Protein AF-A0A7W0S223-F1 (afdb_monomer)

Solvent-accessible surface area (backbone atoms only — not comparable to full-atom values): 7065 Å² total; per-residue (Å²): 109,50,72,62,38,42,76,70,71,39,54,68,69,60,28,48,54,54,46,54,52,34,39,73,73,62,78,44,53,66,58,63,47,39,33,52,51,42,52,49,38,39,73,76,69,60,40,22,65,59,45,45,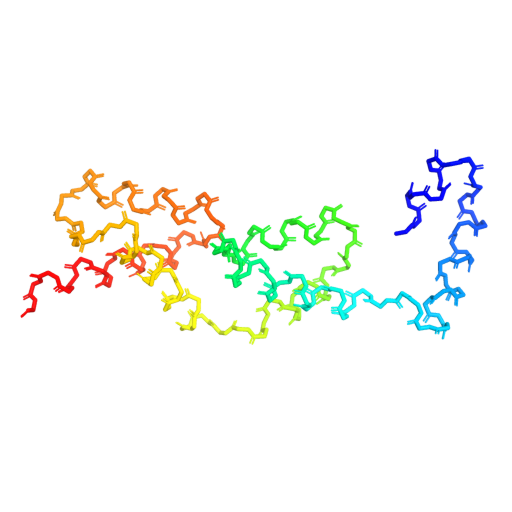47,54,52,41,48,73,73,64,48,55,67,69,45,44,52,56,33,54,62,77,54,52,71,70,57,53,34,51,50,48,34,52,51,44,48,76,76,37,81,64,55,47,86,46,73,70,45,42,52,52,54,35,55,50,34,47,75,31,15,30,55,70,68,55,25,51,50,22,49,52,56,44,33,5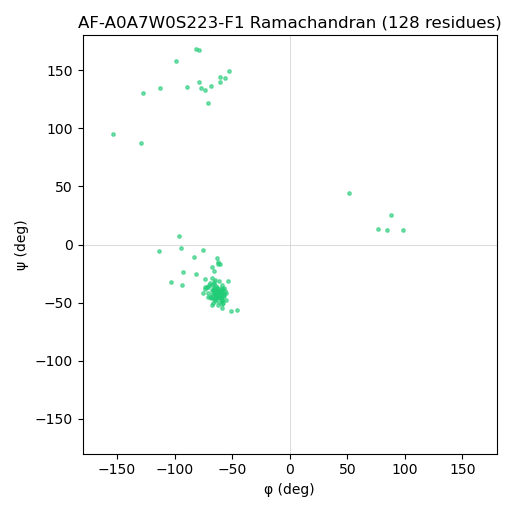0,68,68,78,109

Structure (mmCIF, N/CA/C/O backbone):
data_AF-A0A7W0S223-F1
#
_entry.id   AF-A0A7W0S223-F1
#
loop_
_atom_site.group_PDB
_atom_site.id
_atom_site.type_symbol
_atom_site.label_atom_id
_atom_site.label_alt_id
_atom_site.label_comp_id
_atom_site.label_asym_id
_atom_site.label_entity_id
_atom_site.label_seq_id
_atom_site.pdbx_PDB_ins_code
_atom_site.Cartn_x
_atom_site.Cartn_y
_atom_site.Cartn_z
_atom_site.occupancy
_atom_site.B_iso_or_equiv
_atom_site.auth_seq_id
_atom_site.auth_comp_id
_atom_site.auth_asym_id
_atom_site.auth_atom_id
_atom_site.pdbx_PDB_model_num
ATOM 1 N N . MET A 1 1 ? -11.291 4.687 15.399 1.00 88.38 1 MET A N 1
ATOM 2 C CA . MET A 1 1 ? -12.469 5.301 16.056 1.00 88.38 1 MET A CA 1
ATOM 3 C C . MET A 1 1 ? -12.119 6.000 17.374 1.00 88.38 1 MET A C 1
ATOM 5 O O . MET A 1 1 ? -12.437 7.170 17.514 1.00 88.38 1 MET A O 1
ATOM 9 N N . ARG A 1 2 ? -11.393 5.357 18.298 1.00 88.50 2 ARG A N 1
ATOM 10 C CA . ARG A 1 2 ? -11.015 5.919 19.615 1.00 88.50 2 ARG A CA 1
ATOM 11 C C . ARG A 1 2 ? -10.487 7.366 19.593 1.00 88.50 2 ARG A C 1
ATOM 13 O O . ARG A 1 2 ? -11.119 8.250 20.157 1.00 88.50 2 ARG A O 1
ATOM 20 N N . ARG A 1 3 ? -9.431 7.638 18.809 1.00 87.06 3 ARG A N 1
ATOM 21 C CA . ARG A 1 3 ? -8.872 9.000 18.624 1.00 87.06 3 ARG A CA 1
ATOM 22 C C . ARG A 1 3 ? -9.909 10.042 18.182 1.00 87.06 3 ARG A C 1
ATOM 24 O O . ARG A 1 3 ? -9.778 11.217 18.495 1.00 87.06 3 ARG A O 1
ATOM 31 N N . HIS A 1 4 ? -10.921 9.628 17.418 1.00 89.88 4 HIS A N 1
ATOM 32 C CA . HIS A 1 4 ? -11.983 10.519 16.954 1.00 89.88 4 HIS A CA 1
ATOM 33 C C . HIS A 1 4 ? -12.951 10.900 18.083 1.00 89.88 4 HIS A C 1
ATOM 35 O O . HIS A 1 4 ? -13.414 12.037 18.113 1.00 89.88 4 HIS A O 1
ATOM 41 N N . LEU A 1 5 ? -13.246 9.973 19.000 1.00 91.44 5 LEU A N 1
ATOM 42 C CA . LEU A 1 5 ? -14.083 10.223 20.177 1.00 91.44 5 LEU A CA 1
ATOM 43 C C . LEU A 1 5 ? -13.348 11.110 21.191 1.00 91.44 5 LEU A C 1
ATOM 45 O O . LEU A 1 5 ? -13.896 12.111 21.644 1.00 91.44 5 LEU A O 1
ATOM 49 N N . GLU A 1 6 ? -12.076 10.815 21.460 1.00 91.25 6 GLU A N 1
ATOM 50 C CA . GLU A 1 6 ? -11.229 11.617 22.356 1.00 91.25 6 GLU A CA 1
ATOM 51 C C . GLU A 1 6 ? -11.069 13.060 21.856 1.00 91.25 6 GLU A C 1
ATOM 53 O O . GLU A 1 6 ? -11.220 14.010 22.621 1.00 91.25 6 GLU A O 1
ATOM 58 N N . ALA A 1 7 ? -10.866 13.256 20.546 1.00 92.06 7 ALA A N 1
ATOM 59 C CA . ALA A 1 7 ? -10.804 14.589 19.939 1.00 92.06 7 ALA A CA 1
ATOM 60 C C . ALA A 1 7 ? -12.116 15.389 20.070 1.00 92.06 7 ALA A C 1
ATOM 62 O O . ALA A 1 7 ? -12.118 16.606 19.889 1.00 92.06 7 ALA A O 1
ATOM 63 N N . ARG A 1 8 ? -13.233 14.721 20.380 1.00 94.50 8 ARG A N 1
ATOM 64 C CA . ARG A 1 8 ? -14.539 15.333 20.664 1.00 94.50 8 ARG A CA 1
ATOM 65 C C . ARG A 1 8 ? -14.798 15.516 22.164 1.00 94.50 8 ARG A C 1
ATOM 67 O O . ARG A 1 8 ? -15.901 15.903 22.533 1.00 94.50 8 ARG A O 1
ATOM 74 N N . GLY A 1 9 ? -13.801 15.262 23.012 1.00 93.81 9 GLY A N 1
ATOM 75 C CA . GLY A 1 9 ? -13.888 15.425 24.462 1.00 93.81 9 GLY A CA 1
ATOM 76 C C . GLY A 1 9 ? -14.481 14.226 25.202 1.00 93.81 9 GLY A C 1
ATOM 77 O O . GLY A 1 9 ? -14.815 14.359 26.376 1.00 93.81 9 GLY A O 1
ATOM 78 N N . VAL A 1 10 ? -14.625 13.068 24.547 1.00 95.00 10 VAL A N 1
ATOM 79 C CA . VAL A 1 10 ? -15.020 11.827 25.228 1.00 95.00 10 VAL A CA 1
ATOM 80 C C . VAL A 1 10 ? -13.837 11.315 26.049 1.00 95.00 10 VAL A C 1
ATOM 82 O O . VAL A 1 10 ? -12.711 11.263 25.556 1.00 95.00 10 VAL A O 1
ATOM 85 N N . GLU A 1 11 ? -14.090 10.940 27.302 1.00 96.38 11 GLU A N 1
ATOM 86 C CA . GLU A 1 11 ? -13.073 10.364 28.181 1.00 96.38 11 GLU A CA 1
ATOM 87 C C . GLU A 1 11 ? -12.517 9.051 27.601 1.00 96.38 11 GLU A C 1
ATOM 89 O O . GLU A 1 11 ? -13.258 8.271 27.003 1.00 96.38 11 GLU A O 1
ATOM 94 N N . ALA A 1 12 ? -11.223 8.782 27.790 1.00 92.75 12 ALA A N 1
ATOM 95 C CA . ALA A 1 12 ? -10.547 7.639 27.174 1.00 92.75 12 ALA A CA 1
ATOM 96 C C . ALA A 1 12 ? -11.178 6.284 27.547 1.00 92.75 12 ALA A C 1
ATOM 98 O O . ALA A 1 12 ? -11.313 5.423 26.678 1.00 92.75 12 ALA A O 1
ATOM 99 N N . ALA A 1 13 ? -11.605 6.103 28.804 1.00 94.25 13 ALA A N 1
ATOM 100 C CA . ALA A 1 13 ? -12.267 4.873 29.241 1.00 94.25 13 ALA A CA 1
ATOM 101 C C . ALA A 1 13 ? -13.615 4.670 28.528 1.00 94.25 13 ALA A C 1
ATOM 103 O O . ALA A 1 13 ? -13.864 3.607 27.966 1.00 94.25 13 ALA A O 1
ATOM 104 N N . VAL A 1 14 ? -14.435 5.723 28.455 1.00 95.00 14 VAL A N 1
ATOM 105 C CA . VAL A 1 14 ? -15.733 5.703 27.758 1.00 95.00 14 VAL A CA 1
ATOM 106 C C . VAL A 1 14 ? -15.552 5.491 26.251 1.00 95.00 14 VAL A C 1
ATOM 108 O O . VAL A 1 14 ? -16.314 4.765 25.617 1.00 95.00 14 VAL A O 1
ATOM 111 N N . ALA A 1 15 ? -14.524 6.098 25.655 1.00 94.19 15 ALA A N 1
ATOM 112 C CA . ALA A 1 15 ? -14.199 5.903 24.248 1.00 94.19 15 ALA A CA 1
ATOM 113 C C . ALA A 1 15 ? -13.741 4.468 23.947 1.00 94.19 15 ALA A C 1
ATOM 115 O O . ALA A 1 15 ? -14.002 3.979 22.849 1.00 94.19 15 ALA A O 1
ATOM 116 N N . ALA A 1 16 ? -13.048 3.808 24.880 1.00 92.44 16 ALA A N 1
ATOM 117 C CA . ALA A 1 16 ? -12.678 2.403 24.751 1.00 92.44 16 ALA A CA 1
ATOM 118 C C . ALA A 1 16 ? -13.917 1.501 24.807 1.00 92.44 16 ALA A C 1
ATOM 120 O O . ALA A 1 16 ? -14.148 0.765 23.856 1.00 92.44 16 ALA A O 1
ATOM 121 N N . GLU A 1 17 ? -14.763 1.657 25.827 1.00 95.19 17 GLU A N 1
ATOM 122 C CA . GLU A 1 17 ? -16.000 0.877 25.981 1.00 95.19 17 GLU A CA 1
ATOM 123 C C . GLU A 1 17 ? -16.931 1.016 24.766 1.00 95.19 17 GLU A C 1
ATOM 125 O O . GLU A 1 17 ? -17.430 0.028 24.233 1.00 95.19 17 GLU A O 1
ATOM 130 N N . ALA A 1 18 ? -17.107 2.239 24.254 1.00 94.69 18 ALA A N 1
ATOM 131 C CA . ALA A 1 18 ? -17.919 2.471 23.063 1.00 94.69 18 ALA A CA 1
ATOM 132 C C . ALA A 1 18 ? -17.341 1.798 21.807 1.00 94.69 18 ALA A C 1
ATOM 134 O O . ALA A 1 18 ? -18.096 1.362 20.942 1.00 94.69 18 ALA A O 1
ATOM 135 N N . VAL A 1 19 ? -16.013 1.741 21.668 1.00 93.12 19 VAL A N 1
ATOM 136 C CA . VAL A 1 19 ? -15.372 1.043 20.545 1.00 93.12 19 VAL A CA 1
ATOM 137 C C . VAL A 1 19 ? -15.576 -0.461 20.666 1.00 93.12 19 VAL A C 1
ATOM 139 O O . VAL A 1 19 ? -15.979 -1.068 19.678 1.00 93.12 19 VAL A O 1
ATOM 142 N N . ASP A 1 20 ? -15.380 -1.025 21.856 1.00 93.56 20 ASP A N 1
ATOM 143 C CA . ASP A 1 20 ? -15.557 -2.456 22.109 1.00 93.56 20 ASP A CA 1
ATOM 144 C C . ASP A 1 20 ? -17.006 -2.890 21.817 1.00 93.56 20 ASP A C 1
ATOM 146 O O . ASP A 1 20 ? -17.237 -3.901 21.157 1.00 93.56 20 ASP A O 1
ATOM 150 N N . GLU A 1 21 ? -17.995 -2.082 22.212 1.00 94.88 21 GLU A N 1
ATOM 151 C CA . GLU A 1 21 ? -19.408 -2.333 21.904 1.00 94.88 21 GLU A CA 1
ATOM 152 C C . GLU A 1 21 ? -19.694 -2.269 20.392 1.00 94.88 21 GLU A C 1
ATOM 154 O O . GLU A 1 21 ? -20.417 -3.102 19.842 1.00 94.88 21 GLU A O 1
ATOM 159 N N . LEU A 1 22 ? -19.107 -1.301 19.679 1.00 93.94 22 LEU A N 1
ATOM 160 C CA . LEU A 1 22 ? -19.259 -1.193 18.225 1.00 93.94 22 LEU A CA 1
ATOM 161 C C . LEU A 1 22 ? -18.586 -2.354 17.477 1.00 93.94 22 LEU A C 1
ATOM 163 O O . LEU A 1 22 ? -19.093 -2.775 16.435 1.00 93.94 22 LEU A O 1
ATOM 167 N N . GLU A 1 23 ? -17.461 -2.862 17.978 1.00 93.75 23 GLU A N 1
ATOM 168 C CA . GLU A 1 23 ? -16.809 -4.071 17.465 1.00 93.75 23 GLU A CA 1
ATOM 169 C C . GLU A 1 23 ? -17.666 -5.310 17.738 1.00 93.75 23 GLU A C 1
ATOM 171 O O . GLU A 1 23 ? -17.919 -6.095 16.822 1.00 93.75 23 GLU A O 1
ATOM 176 N N . PHE A 1 24 ? -18.202 -5.444 18.954 1.00 93.81 24 PHE A N 1
ATOM 177 C CA . PHE A 1 24 ? -19.091 -6.542 19.335 1.00 93.81 24 PHE A CA 1
ATOM 178 C C . PHE A 1 24 ? -20.358 -6.593 18.469 1.00 93.81 24 PHE A C 1
ATOM 180 O O . PHE A 1 24 ? -20.753 -7.659 17.994 1.00 93.81 24 PHE A O 1
ATOM 187 N N . GLN A 1 25 ? -20.963 -5.436 18.190 1.00 94.88 25 GLN A N 1
ATOM 188 C CA . GLN A 1 25 ? -22.115 -5.320 17.291 1.00 94.88 25 GLN A CA 1
ATOM 189 C C . GLN A 1 25 ? -21.744 -5.446 15.797 1.00 94.88 25 GLN A C 1
ATOM 191 O O . GLN A 1 25 ? -22.628 -5.454 14.938 1.00 94.88 25 GLN A O 1
ATOM 196 N N . GLY A 1 26 ? -20.455 -5.550 15.457 1.00 91.19 26 GLY A N 1
ATOM 197 C CA . GLY A 1 26 ? -19.967 -5.726 14.087 1.00 91.19 26 GLY A CA 1
ATOM 198 C C . GLY A 1 26 ? -19.985 -4.461 13.223 1.00 91.19 26 GLY A C 1
ATOM 199 O O . GLY A 1 26 ? -19.823 -4.555 12.000 1.00 91.19 26 GLY A O 1
ATOM 200 N N . TYR A 1 27 ? -20.170 -3.283 13.828 1.00 92.38 27 TYR A N 1
ATOM 201 C CA . TYR A 1 27 ? -20.048 -1.991 13.145 1.00 92.38 27 TYR A CA 1
ATOM 202 C C . TYR A 1 27 ? -18.590 -1.624 12.859 1.00 92.38 27 TYR A C 1
ATOM 204 O O . TYR A 1 27 ? -18.316 -0.935 11.873 1.00 92.38 27 TYR A O 1
ATOM 212 N N . LEU A 1 28 ? -17.663 -2.083 13.702 1.00 93.56 28 LEU A N 1
ATOM 213 C CA . LEU A 1 28 ? -16.223 -1.957 13.503 1.00 93.56 28 LEU A CA 1
ATOM 214 C C . LEU A 1 28 ?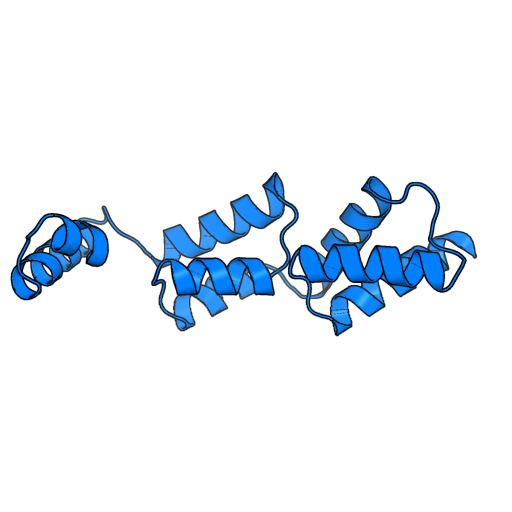 -15.605 -3.338 13.269 1.00 93.56 28 LEU A C 1
ATOM 216 O O . LEU A 1 28 ? -15.932 -4.305 13.947 1.00 93.56 28 LEU A O 1
ATOM 220 N N . ASP A 1 29 ? -14.736 -3.422 12.264 1.00 95.62 29 ASP A N 1
ATOM 221 C CA . ASP A 1 29 ? -13.985 -4.628 11.915 1.00 95.62 29 ASP A CA 1
ATOM 222 C C . ASP A 1 29 ? -12.692 -4.193 11.216 1.00 95.62 29 ASP A C 1
ATOM 224 O O . ASP A 1 29 ? -12.668 -3.917 10.008 1.00 95.62 29 ASP A O 1
ATOM 228 N N . ASP A 1 30 ? -11.619 -4.092 11.997 1.00 95.44 30 ASP A N 1
ATOM 229 C CA . ASP A 1 30 ? -10.318 -3.630 11.518 1.00 95.44 30 ASP A CA 1
ATOM 230 C C . ASP A 1 30 ? -9.704 -4.591 10.492 1.00 95.44 30 ASP A C 1
ATOM 232 O O . ASP A 1 30 ? -9.030 -4.146 9.562 1.00 95.44 30 ASP A O 1
ATOM 236 N N . ALA A 1 31 ? -9.984 -5.895 10.586 1.00 95.69 31 ALA A N 1
ATOM 237 C CA . ALA A 1 31 ? -9.488 -6.886 9.633 1.00 95.69 31 ALA A CA 1
ATOM 238 C C . ALA A 1 31 ? -10.135 -6.689 8.255 1.00 95.69 31 ALA A C 1
ATOM 240 O O . ALA A 1 31 ? -9.456 -6.647 7.221 1.00 95.69 31 ALA A O 1
ATOM 241 N N . ARG A 1 32 ? -11.460 -6.510 8.234 1.00 95.94 32 ARG A N 1
ATOM 242 C CA . ARG A 1 32 ? -12.229 -6.217 7.021 1.00 95.94 32 ARG A CA 1
ATOM 243 C C . ARG A 1 32 ? -11.852 -4.865 6.436 1.00 95.94 32 ARG A C 1
ATOM 245 O O . ARG A 1 32 ? -11.702 -4.756 5.217 1.00 95.94 32 ARG A O 1
ATOM 252 N N . PHE A 1 33 ? -11.675 -3.855 7.287 1.00 96.81 33 PHE A N 1
ATOM 253 C CA . PHE A 1 33 ? -11.191 -2.545 6.872 1.00 96.81 33 PHE A CA 1
ATOM 254 C C . PHE A 1 33 ? -9.813 -2.651 6.212 1.00 96.81 33 PHE A C 1
ATOM 256 O O . PHE A 1 33 ? -9.648 -2.178 5.089 1.00 96.81 33 PHE A O 1
ATOM 263 N N . ALA A 1 34 ? -8.851 -3.318 6.855 1.00 97.94 34 ALA A N 1
ATOM 264 C CA . ALA A 1 34 ? -7.487 -3.454 6.356 1.00 97.94 34 ALA A CA 1
ATOM 265 C C . ALA A 1 34 ? -7.438 -4.130 4.985 1.00 97.94 34 ALA A C 1
ATOM 267 O O . ALA A 1 34 ? -6.803 -3.616 4.060 1.00 97.94 34 ALA A O 1
ATOM 268 N N . LYS A 1 35 ? -8.159 -5.248 4.836 1.00 97.69 35 LYS A N 1
ATOM 269 C CA . LYS A 1 35 ? -8.249 -5.986 3.574 1.00 97.69 35 LYS A CA 1
ATOM 270 C C . LYS A 1 35 ? -8.798 -5.109 2.452 1.00 97.69 35 LYS A C 1
ATOM 272 O O . LYS A 1 35 ? -8.147 -4.952 1.420 1.00 97.69 35 LYS A O 1
ATOM 277 N N . ARG A 1 36 ? -9.968 -4.502 2.665 1.00 97.06 36 ARG A N 1
ATOM 278 C CA . ARG A 1 36 ? -10.632 -3.705 1.629 1.00 97.06 36 ARG A CA 1
ATOM 279 C C . ARG A 1 36 ? -9.841 -2.451 1.281 1.00 97.06 36 ARG A C 1
ATOM 281 O O . ARG A 1 36 ? -9.706 -2.111 0.114 1.00 97.06 36 ARG A O 1
ATOM 288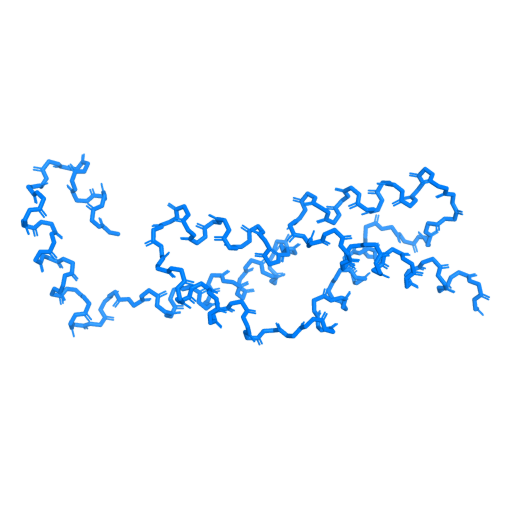 N N . TYR A 1 37 ? -9.254 -1.803 2.282 1.00 98.00 37 TYR A N 1
ATOM 289 C CA . TYR A 1 37 ? -8.376 -0.664 2.063 1.00 98.00 37 TYR A CA 1
ATOM 290 C C . TYR A 1 37 ? -7.170 -1.046 1.196 1.00 98.00 37 TYR A C 1
ATOM 292 O O . TYR A 1 37 ? -6.847 -0.327 0.255 1.00 98.00 37 TYR A O 1
ATOM 300 N N . ALA A 1 38 ? -6.514 -2.178 1.471 1.00 97.94 38 ALA A N 1
ATOM 301 C CA . ALA A 1 38 ? -5.392 -2.644 0.662 1.00 97.94 38 ALA A CA 1
ATOM 302 C C . ALA A 1 38 ? -5.810 -2.938 -0.790 1.00 97.94 38 ALA A C 1
ATOM 304 O O . ALA A 1 38 ? -5.128 -2.510 -1.722 1.00 97.94 38 ALA A O 1
ATOM 305 N N . GLU A 1 39 ? -6.938 -3.622 -0.989 1.00 96.94 39 GLU A N 1
ATOM 306 C CA . GLU A 1 39 ? -7.512 -3.898 -2.313 1.00 96.94 39 GLU A CA 1
ATOM 307 C C . GLU A 1 39 ? -7.824 -2.602 -3.080 1.00 96.94 39 GLU A C 1
ATOM 309 O O . GLU A 1 39 ? -7.364 -2.432 -4.212 1.00 96.94 39 GLU A O 1
ATOM 314 N N . ASP A 1 40 ? -8.506 -1.64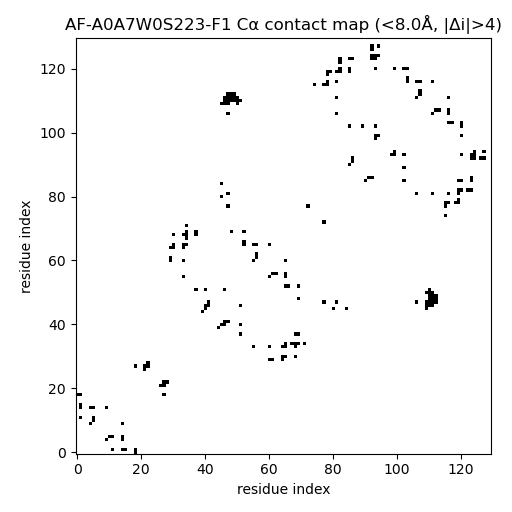8 -2.441 1.00 97.56 40 ASP A N 1
ATOM 315 C CA . ASP A 1 40 ? -8.859 -0.360 -3.041 1.00 97.56 40 ASP A CA 1
ATOM 316 C C . ASP A 1 40 ? -7.604 0.439 -3.431 1.00 97.56 40 ASP A C 1
ATOM 318 O O . ASP A 1 40 ? -7.527 0.976 -4.536 1.00 97.56 40 ASP A O 1
ATOM 322 N N . ARG A 1 41 ? -6.577 0.496 -2.570 1.00 97.69 41 ARG A N 1
ATOM 323 C CA . ARG A 1 41 ? -5.330 1.229 -2.869 1.00 97.69 41 ARG A CA 1
ATOM 324 C C . ARG A 1 41 ? -4.500 0.585 -3.970 1.00 97.69 41 ARG A C 1
ATOM 326 O O . ARG A 1 41 ? -3.871 1.307 -4.748 1.00 97.69 41 ARG A O 1
ATOM 333 N N . ARG A 1 42 ? -4.520 -0.743 -4.079 1.00 96.31 42 ARG A N 1
ATOM 334 C CA . ARG A 1 42 ? -3.914 -1.454 -5.212 1.00 96.31 42 ARG A CA 1
ATOM 335 C C . ARG A 1 42 ? -4.646 -1.120 -6.512 1.00 96.31 42 ARG A C 1
ATOM 337 O O . ARG A 1 42 ? -3.996 -0.777 -7.495 1.00 96.31 42 ARG A O 1
ATOM 344 N N . ALA A 1 43 ? -5.976 -1.195 -6.507 1.00 95.06 43 ALA A N 1
ATOM 345 C CA . ALA A 1 43 ? -6.793 -1.061 -7.711 1.00 95.06 43 ALA A CA 1
ATOM 346 C C . ALA A 1 43 ? -6.920 0.386 -8.215 1.00 95.06 43 ALA A C 1
ATOM 348 O O . ALA A 1 43 ? -6.872 0.624 -9.421 1.00 95.06 43 ALA A O 1
ATOM 349 N N . LEU A 1 44 ? -7.097 1.348 -7.309 1.00 96.31 44 LEU A N 1
ATOM 350 C CA . LEU A 1 44 ? -7.425 2.732 -7.663 1.00 96.31 44 LEU A CA 1
ATOM 351 C C . LEU A 1 44 ? -6.189 3.627 -7.774 1.00 96.31 44 LEU A C 1
ATOM 353 O O . LEU A 1 44 ? -6.154 4.522 -8.617 1.00 96.31 44 LEU A O 1
ATOM 357 N N . ASP A 1 45 ? -5.176 3.398 -6.936 1.00 96.56 45 ASP A N 1
ATOM 358 C CA . ASP A 1 45 ? -4.031 4.306 -6.816 1.00 96.56 45 ASP A CA 1
ATOM 359 C C . ASP A 1 45 ? -2.693 3.706 -7.296 1.00 96.56 45 ASP A C 1
ATOM 361 O O . ASP A 1 45 ? -1.672 4.411 -7.342 1.00 96.56 45 ASP A O 1
ATOM 365 N N . ASP A 1 46 ? -2.678 2.416 -7.649 1.00 96.62 46 ASP A N 1
ATOM 366 C CA . ASP A 1 46 ? -1.474 1.622 -7.920 1.00 96.62 46 ASP A CA 1
ATOM 367 C C . ASP A 1 46 ? -0.439 1.721 -6.789 1.00 96.62 46 ASP A C 1
ATOM 369 O O . ASP A 1 46 ? 0.748 1.980 -7.031 1.00 96.62 46 ASP A O 1
ATOM 373 N N . TRP A 1 47 ? -0.887 1.634 -5.536 1.00 98.00 47 TRP A N 1
ATOM 374 C CA . TRP A 1 47 ? 0.039 1.620 -4.408 1.00 98.00 47 TRP A CA 1
ATOM 375 C C . TRP A 1 47 ? 0.659 0.241 -4.235 1.00 98.00 47 TRP A C 1
ATOM 377 O O . TRP A 1 47 ? -0.022 -0.777 -4.340 1.00 98.00 47 TRP A O 1
ATOM 387 N N . GLY A 1 48 ? 1.953 0.245 -3.932 1.00 97.38 48 GLY A N 1
ATOM 388 C CA . GLY A 1 48 ? 2.664 -0.935 -3.478 1.00 97.38 48 GLY A CA 1
ATOM 389 C C . GLY A 1 48 ? 2.456 -1.190 -1.979 1.00 97.38 48 GLY A C 1
ATOM 390 O O . GLY A 1 48 ? 1.940 -0.323 -1.253 1.00 97.38 48 GLY A O 1
ATOM 391 N N . PRO A 1 49 ? 2.869 -2.377 -1.510 1.00 97.00 49 PRO A N 1
ATOM 392 C CA . PRO A 1 49 ? 2.570 -2.876 -0.172 1.00 97.00 49 PRO A CA 1
ATOM 393 C C . PRO A 1 49 ? 3.096 -1.982 0.956 1.00 97.00 49 PRO A C 1
ATOM 395 O O . PRO A 1 49 ? 2.343 -1.714 1.887 1.00 97.00 49 PRO A O 1
ATOM 398 N N . GLU A 1 50 ? 4.308 -1.425 0.862 1.00 97.44 50 GLU A N 1
ATOM 399 C CA . GLU A 1 50 ? 4.892 -0.608 1.944 1.00 97.44 50 GLU A CA 1
ATOM 400 C C . GLU A 1 50 ? 4.082 0.664 2.217 1.00 97.44 50 GLU A C 1
ATOM 402 O O . GLU A 1 50 ? 3.914 1.125 3.350 1.00 97.44 50 GLU A O 1
ATOM 407 N N . ARG A 1 51 ? 3.559 1.281 1.152 1.00 98.12 51 ARG A N 1
ATOM 408 C CA . ARG A 1 51 ? 2.757 2.497 1.294 1.00 98.12 51 ARG A CA 1
ATOM 409 C C . ARG A 1 51 ? 1.394 2.180 1.895 1.00 98.12 51 ARG A C 1
ATOM 411 O O . ARG A 1 51 ? 0.887 2.997 2.662 1.00 98.12 51 ARG A O 1
ATOM 418 N N . ILE A 1 52 ? 0.813 1.035 1.547 1.00 98.19 52 ILE A N 1
ATOM 419 C CA . ILE A 1 52 ? -0.441 0.556 2.133 1.00 98.19 52 ILE A CA 1
ATOM 420 C C . ILE A 1 52 ? -0.228 0.233 3.614 1.00 98.19 52 ILE A C 1
ATOM 422 O O . ILE A 1 52 ? -0.991 0.723 4.443 1.00 98.19 52 ILE A O 1
ATOM 426 N N . GLU A 1 53 ? 0.843 -0.493 3.942 1.00 98.12 53 GLU A N 1
ATOM 427 C CA . GLU A 1 53 ? 1.247 -0.818 5.311 1.00 98.12 53 GLU A CA 1
ATOM 428 C C . GLU A 1 53 ? 1.308 0.438 6.176 1.00 98.12 53 GLU A C 1
ATOM 430 O O . GLU A 1 53 ? 0.587 0.559 7.168 1.00 98.12 53 GLU A O 1
ATOM 435 N N . ARG A 1 54 ? 2.112 1.422 5.753 1.00 97.88 54 ARG A N 1
ATOM 436 C CA . ARG A 1 54 ? 2.289 2.672 6.493 1.00 97.88 54 ARG A CA 1
ATOM 437 C C . ARG A 1 54 ? 0.957 3.367 6.753 1.00 97.88 54 ARG A C 1
ATOM 439 O O . ARG A 1 54 ? 0.736 3.870 7.848 1.00 97.88 54 ARG A O 1
ATOM 446 N N . ARG A 1 55 ? 0.055 3.391 5.768 1.00 97.88 55 ARG A N 1
ATOM 447 C CA . ARG A 1 55 ? -1.249 4.051 5.908 1.00 97.88 55 ARG A CA 1
ATOM 448 C C . ARG A 1 55 ? -2.198 3.314 6.843 1.00 97.88 55 ARG A C 1
ATOM 450 O O . ARG A 1 55 ? -2.925 3.975 7.580 1.00 97.88 55 ARG A O 1
ATOM 457 N N . LEU A 1 56 ? -2.179 1.985 6.844 1.00 97.69 56 LEU A N 1
ATOM 458 C CA . LEU A 1 56 ? -2.960 1.195 7.793 1.00 97.69 56 LEU A CA 1
ATOM 459 C C . LEU A 1 56 ? -2.437 1.370 9.226 1.00 97.69 56 LEU A C 1
ATOM 461 O O . LEU A 1 56 ? -3.228 1.605 10.139 1.00 97.69 56 LEU A O 1
ATOM 465 N N . LEU A 1 57 ? -1.115 1.371 9.413 1.00 97.06 57 LEU A N 1
ATOM 466 C CA . LEU A 1 57 ? -0.496 1.638 10.714 1.00 97.06 57 LEU A CA 1
ATOM 467 C C . LEU A 1 57 ? -0.786 3.067 11.207 1.00 97.06 57 LEU A C 1
ATOM 469 O O . LEU A 1 57 ? -1.152 3.258 12.363 1.00 97.06 57 LEU A O 1
ATOM 473 N N . GLU A 1 58 ? -0.700 4.078 10.335 1.00 95.19 58 GLU A N 1
ATOM 474 C CA . GLU A 1 58 ? -1.091 5.462 10.654 1.00 95.19 58 GLU A CA 1
ATOM 475 C C . GLU A 1 58 ? -2.574 5.559 11.052 1.00 95.19 58 GLU A C 1
ATOM 477 O O . GLU A 1 58 ? -2.928 6.308 11.971 1.00 95.19 58 GLU A O 1
ATOM 482 N N . ALA A 1 59 ? -3.446 4.781 10.401 1.00 92.25 59 ALA A N 1
ATOM 483 C CA . ALA A 1 59 ? -4.865 4.693 10.737 1.00 92.25 59 ALA A CA 1
ATOM 484 C C . ALA A 1 59 ? -5.117 4.033 12.107 1.00 92.25 59 ALA A C 1
ATOM 486 O O . ALA A 1 59 ? -6.153 4.305 12.719 1.00 92.25 59 ALA A O 1
ATOM 487 N N . GLY A 1 60 ? -4.137 3.292 12.631 1.00 92.62 60 GLY A N 1
ATOM 488 C CA . GLY A 1 60 ? -4.183 2.621 13.929 1.00 92.62 60 GLY A CA 1
ATOM 489 C C . GLY A 1 60 ? -4.535 1.138 13.851 1.00 92.62 60 GLY A C 1
ATOM 490 O O . GLY A 1 60 ? -4.821 0.556 14.889 1.00 92.62 60 GLY A O 1
ATOM 491 N N . VAL A 1 61 ? -4.517 0.542 12.654 1.00 95.88 61 VAL A N 1
ATOM 492 C CA . VAL A 1 61 ? -4.766 -0.893 12.471 1.00 95.88 61 VAL A CA 1
ATOM 493 C C . VAL A 1 61 ? -3.612 -1.691 13.069 1.00 95.88 61 VAL A C 1
ATOM 495 O O . VAL A 1 61 ? -2.440 -1.359 12.867 1.00 95.88 61 VAL A O 1
ATOM 498 N N . GLU A 1 62 ? -3.944 -2.761 13.786 1.00 95.88 62 GLU A N 1
ATOM 499 C CA . GLU A 1 62 ? -2.956 -3.639 14.402 1.00 95.88 62 GLU A CA 1
ATOM 500 C C . GLU A 1 62 ? -2.026 -4.280 13.360 1.00 95.88 62 GLU A C 1
ATOM 502 O O . GLU A 1 62 ? -2.455 -4.718 12.290 1.00 95.88 62 GLU A O 1
ATOM 507 N N . ARG A 1 63 ? -0.731 -4.376 13.683 1.00 97.12 63 ARG A N 1
ATOM 508 C CA . ARG A 1 63 ? 0.297 -4.872 12.758 1.00 97.12 63 ARG A CA 1
ATOM 509 C C . ARG A 1 63 ? 0.010 -6.276 12.221 1.00 97.12 63 ARG A C 1
ATOM 511 O O . ARG A 1 63 ? 0.269 -6.516 11.047 1.00 97.12 63 ARG A O 1
ATOM 518 N N . ASP A 1 64 ? -0.534 -7.181 13.032 1.00 97.81 64 ASP A N 1
ATOM 519 C CA . ASP A 1 64 ? -0.883 -8.531 12.574 1.00 97.81 64 ASP A CA 1
ATOM 520 C C . ASP A 1 64 ? -1.968 -8.500 11.481 1.00 97.81 64 ASP A C 1
ATOM 522 O O . ASP A 1 64 ? -1.830 -9.141 10.437 1.00 97.81 64 ASP A O 1
ATOM 526 N N . LEU A 1 65 ? -2.998 -7.667 11.657 1.00 97.62 65 LEU A N 1
ATOM 527 C CA . LEU A 1 65 ? -4.051 -7.466 10.658 1.00 97.62 65 LEU A CA 1
ATOM 528 C C . LEU A 1 65 ? -3.505 -6.845 9.371 1.00 97.62 65 LEU A C 1
ATOM 530 O O . LEU A 1 65 ? -3.898 -7.256 8.277 1.00 97.62 65 LEU A O 1
ATOM 534 N N . VAL A 1 66 ? -2.568 -5.899 9.486 1.00 98.12 66 VAL A N 1
ATOM 535 C CA . VAL A 1 66 ? -1.879 -5.321 8.325 1.00 98.12 66 VAL A CA 1
ATOM 536 C C . VAL A 1 66 ? -1.103 -6.393 7.563 1.00 98.12 66 VAL A C 1
ATOM 538 O O . VAL A 1 66 ? -1.288 -6.525 6.353 1.00 98.12 66 VAL A O 1
ATOM 541 N N . THR A 1 67 ? -0.304 -7.207 8.256 1.00 97.12 67 THR A N 1
ATOM 542 C CA . THR A 1 67 ? 0.444 -8.317 7.646 1.00 97.12 67 THR A CA 1
ATOM 543 C C . THR A 1 67 ? -0.488 -9.268 6.898 1.00 97.12 67 THR A C 1
ATOM 545 O O . THR A 1 67 ? -0.245 -9.577 5.730 1.00 97.12 67 THR A O 1
ATOM 548 N N . ARG A 1 68 ? -1.601 -9.682 7.518 1.00 96.88 68 ARG A N 1
ATOM 549 C CA . ARG A 1 68 ? -2.598 -10.556 6.874 1.00 96.88 68 ARG A CA 1
ATOM 550 C C . ARG A 1 68 ? -3.243 -9.906 5.648 1.00 96.88 68 ARG A C 1
ATOM 552 O O . ARG A 1 68 ? -3.423 -10.573 4.632 1.00 96.88 68 ARG A O 1
ATOM 559 N N . ALA A 1 69 ? -3.579 -8.618 5.720 1.00 96.88 69 ALA A N 1
ATOM 560 C CA . ALA A 1 69 ? -4.188 -7.889 4.608 1.00 96.88 69 ALA A CA 1
ATOM 561 C C . ALA A 1 69 ? -3.239 -7.755 3.404 1.00 96.88 69 ALA A C 1
ATOM 563 O O . ALA A 1 69 ? -3.667 -7.858 2.250 1.00 96.88 69 ALA A O 1
ATOM 564 N N . LEU A 1 70 ? -1.944 -7.553 3.656 1.00 96.44 70 LEU A N 1
ATOM 565 C CA . LEU A 1 70 ? -0.938 -7.467 2.598 1.00 96.44 70 LEU A CA 1
ATOM 566 C C . LEU A 1 70 ? -0.640 -8.838 1.986 1.00 96.44 70 LEU A C 1
ATOM 568 O O . LEU A 1 70 ? -0.556 -8.922 0.760 1.00 96.44 70 LEU A O 1
ATOM 572 N N . ALA A 1 71 ? -0.601 -9.896 2.804 1.00 94.81 71 ALA A N 1
ATOM 573 C CA . ALA A 1 71 ? -0.362 -11.280 2.385 1.00 94.81 71 ALA A CA 1
ATOM 574 C C . ALA A 1 71 ? -1.441 -11.864 1.453 1.00 94.81 71 ALA A C 1
ATOM 576 O O . ALA A 1 71 ? -1.226 -12.912 0.850 1.00 94.81 71 ALA A O 1
ATOM 577 N N . ALA A 1 72 ? -2.584 -11.186 1.288 1.00 87.56 72 ALA A N 1
ATOM 578 C CA . ALA A 1 72 ? -3.614 -11.565 0.318 1.00 87.56 72 ALA A CA 1
ATOM 579 C C . ALA A 1 72 ? -3.118 -11.560 -1.142 1.00 87.56 72 ALA A C 1
ATOM 581 O O . ALA A 1 72 ? -3.781 -12.125 -2.010 1.00 87.56 72 ALA A O 1
ATOM 582 N N . ARG A 1 73 ? -1.980 -10.911 -1.419 1.00 89.44 73 ARG A N 1
ATOM 583 C CA . ARG A 1 73 ? -1.352 -10.850 -2.738 1.00 89.44 73 ARG A CA 1
ATOM 584 C C . ARG A 1 73 ? 0.112 -11.274 -2.634 1.00 89.44 73 ARG A C 1
ATOM 586 O O . ARG A 1 73 ? 0.836 -10.775 -1.775 1.00 89.44 73 ARG A O 1
ATOM 593 N N . GLY A 1 74 ? 0.533 -12.196 -3.498 1.00 91.94 74 GLY A N 1
ATOM 594 C CA . GLY A 1 74 ? 1.898 -12.720 -3.499 1.00 91.94 74 GLY A CA 1
ATOM 595 C C . GLY A 1 74 ? 2.904 -11.778 -4.165 1.00 91.94 74 GLY A C 1
ATOM 596 O O . GLY A 1 74 ? 2.534 -10.846 -4.880 1.00 91.94 74 GLY A O 1
ATOM 597 N N . ALA A 1 75 ? 4.195 -12.061 -3.977 1.00 91.81 75 ALA A N 1
ATOM 598 C CA . ALA A 1 75 ? 5.281 -11.285 -4.581 1.00 91.81 75 ALA A CA 1
ATOM 599 C C . ALA A 1 75 ? 5.206 -11.247 -6.120 1.00 91.81 75 ALA A C 1
ATOM 601 O O . ALA A 1 75 ? 5.436 -10.200 -6.722 1.00 91.81 75 ALA A O 1
ATOM 602 N N . GLU A 1 76 ? 4.827 -12.359 -6.758 1.00 94.62 76 GLU A N 1
ATOM 603 C CA . GLU A 1 76 ? 4.658 -12.441 -8.216 1.00 94.62 76 GLU A CA 1
ATOM 604 C C . GLU A 1 76 ? 3.554 -11.506 -8.722 1.00 94.62 76 GLU A C 1
ATOM 606 O O . GLU A 1 76 ? 3.738 -10.782 -9.703 1.00 94.62 76 GLU A O 1
ATOM 611 N N . ASP A 1 77 ? 2.424 -11.461 -8.018 1.00 95.81 77 ASP A N 1
ATOM 612 C CA . ASP A 1 77 ? 1.324 -10.582 -8.387 1.00 95.81 77 ASP A CA 1
ATOM 613 C C . ASP A 1 77 ? 1.706 -9.108 -8.195 1.00 95.81 77 ASP A C 1
ATOM 615 O O . ASP A 1 77 ? 1.323 -8.266 -9.011 1.00 95.81 77 ASP A O 1
ATOM 619 N N . GLU A 1 78 ? 2.437 -8.769 -7.126 1.00 96.38 78 GLU A N 1
ATOM 620 C CA . GLU A 1 78 ? 2.920 -7.401 -6.891 1.00 96.38 78 GLU A CA 1
ATOM 621 C C . GLU A 1 78 ? 3.946 -6.977 -7.955 1.00 96.38 78 GLU A C 1
ATOM 623 O O . GLU A 1 78 ? 3.873 -5.857 -8.471 1.00 96.38 78 GLU A O 1
ATOM 628 N N . LEU A 1 79 ? 4.834 -7.886 -8.372 1.00 97.25 79 LEU A N 1
ATOM 629 C CA . LEU A 1 79 ? 5.747 -7.671 -9.496 1.00 97.25 79 LEU A CA 1
ATOM 630 C C . LEU A 1 79 ? 4.969 -7.401 -10.792 1.00 97.25 79 LEU A C 1
ATOM 632 O O . LEU A 1 79 ? 5.262 -6.436 -11.504 1.00 97.25 79 LEU A O 1
ATOM 636 N N . ALA A 1 80 ? 3.937 -8.197 -11.079 1.00 96.75 80 ALA A N 1
ATOM 637 C CA . ALA A 1 80 ? 3.084 -7.997 -12.247 1.00 96.75 80 ALA A CA 1
ATOM 638 C C . ALA A 1 80 ? 2.371 -6.632 -12.215 1.00 96.75 80 ALA A C 1
ATOM 640 O O . ALA A 1 80 ? 2.312 -5.944 -13.239 1.00 96.75 80 ALA A O 1
ATOM 641 N N . ALA A 1 81 ? 1.888 -6.185 -11.048 1.00 97.19 81 ALA A N 1
ATOM 642 C CA . ALA A 1 81 ? 1.328 -4.839 -10.888 1.00 97.19 81 ALA A CA 1
ATOM 643 C C . ALA A 1 81 ? 2.360 -3.737 -11.144 1.00 97.19 81 ALA A C 1
ATOM 645 O O . ALA A 1 81 ? 2.060 -2.775 -11.856 1.00 97.19 81 ALA A O 1
ATOM 646 N N . ALA A 1 82 ? 3.570 -3.872 -10.599 1.00 98.00 82 ALA A N 1
ATOM 647 C CA . ALA A 1 82 ? 4.642 -2.909 -10.809 1.00 98.00 82 ALA A CA 1
ATOM 648 C C . ALA A 1 82 ? 5.004 -2.795 -12.301 1.00 98.00 82 ALA A C 1
ATOM 650 O O . ALA A 1 82 ? 5.077 -1.687 -12.840 1.00 98.00 82 ALA A O 1
ATOM 651 N N . VAL A 1 83 ? 5.143 -3.924 -13.004 1.00 97.56 83 VAL A N 1
ATOM 652 C CA . VAL A 1 83 ? 5.395 -3.955 -14.456 1.00 97.56 83 VAL A CA 1
ATOM 653 C C . VAL A 1 83 ? 4.234 -3.336 -15.238 1.00 97.56 83 VAL A C 1
ATOM 655 O O . VAL A 1 83 ? 4.467 -2.528 -16.140 1.00 97.56 83 VAL A O 1
ATOM 658 N N . ALA A 1 84 ? 2.984 -3.643 -14.886 1.00 96.81 84 ALA A N 1
ATOM 659 C CA . ALA A 1 84 ? 1.809 -3.058 -15.532 1.00 96.81 84 ALA A CA 1
ATOM 660 C C . ALA A 1 84 ? 1.751 -1.530 -15.354 1.00 96.81 84 ALA A C 1
ATOM 662 O O . ALA A 1 84 ? 1.487 -0.793 -16.312 1.00 96.81 84 ALA A O 1
ATOM 663 N N . LEU A 1 85 ? 2.067 -1.033 -14.155 1.00 97.62 85 LEU A N 1
ATOM 664 C CA . LEU A 1 85 ? 2.194 0.397 -13.885 1.00 97.62 85 LEU A CA 1
ATOM 665 C C . LEU A 1 85 ? 3.309 1.025 -14.735 1.0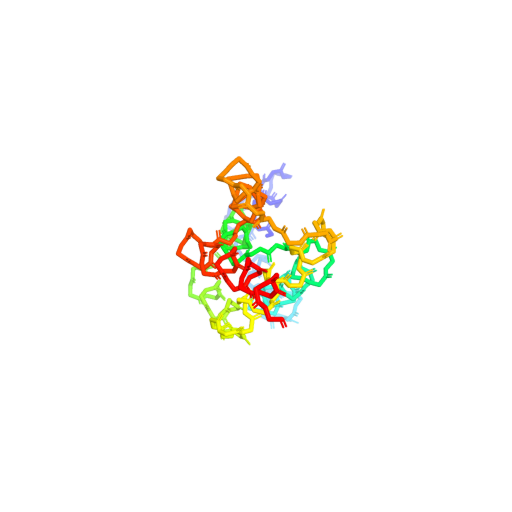0 97.62 85 LEU A C 1
ATOM 667 O O . LEU A 1 85 ? 3.100 2.090 -15.324 1.00 97.62 85 LEU A O 1
ATOM 671 N N . LEU A 1 86 ? 4.472 0.371 -14.839 1.00 97.25 86 LEU A N 1
ATOM 672 C CA . LEU A 1 86 ? 5.564 0.836 -15.694 1.00 97.25 86 LEU A CA 1
ATOM 673 C C . LEU A 1 86 ? 5.153 0.885 -17.165 1.00 97.25 86 LEU A C 1
ATOM 675 O O . LEU A 1 86 ? 5.404 1.898 -17.806 1.00 97.25 86 LEU A O 1
ATOM 679 N N . ARG A 1 87 ? 4.478 -0.140 -17.697 1.00 95.75 87 ARG A N 1
ATOM 680 C CA . ARG A 1 87 ? 3.965 -0.139 -19.080 1.00 95.75 87 ARG A CA 1
ATOM 681 C C . ARG A 1 87 ? 3.028 1.040 -19.341 1.00 95.75 87 ARG A C 1
ATOM 683 O O . ARG A 1 87 ? 3.150 1.699 -20.369 1.00 95.75 87 ARG A O 1
ATOM 690 N N . ARG A 1 88 ? 2.136 1.355 -18.395 1.00 95.19 88 ARG A N 1
ATOM 691 C CA . ARG A 1 88 ? 1.195 2.479 -18.527 1.00 95.19 88 ARG A CA 1
ATOM 692 C C . ARG A 1 88 ? 1.875 3.849 -18.437 1.00 95.19 88 ARG A C 1
ATOM 694 O O . ARG A 1 88 ? 1.423 4.792 -19.078 1.00 95.19 88 ARG A O 1
ATOM 701 N N . ARG A 1 89 ? 2.924 3.992 -17.619 1.00 95.56 89 ARG A N 1
ATOM 702 C CA . ARG A 1 89 ? 3.609 5.281 -17.378 1.00 95.56 89 ARG A CA 1
ATOM 703 C C . ARG A 1 89 ? 4.809 5.525 -18.292 1.00 95.56 89 ARG A C 1
ATOM 705 O O . ARG A 1 89 ? 5.155 6.679 -18.523 1.00 95.56 89 ARG A O 1
ATOM 712 N N . PHE A 1 90 ? 5.403 4.459 -18.814 1.00 93.56 90 PHE A N 1
ATOM 713 C CA . PHE A 1 90 ? 6.527 4.454 -19.744 1.00 93.56 90 PHE A CA 1
ATOM 714 C C . PHE A 1 90 ? 6.161 3.552 -20.939 1.00 93.56 90 PHE A C 1
ATOM 716 O O . PHE A 1 90 ? 6.450 2.346 -20.923 1.00 93.56 90 PHE A O 1
ATOM 723 N N . PRO A 1 91 ? 5.492 4.118 -21.968 1.00 90.94 91 PRO A N 1
ATOM 724 C CA . PRO A 1 91 ? 5.045 3.357 -23.138 1.00 90.94 91 PRO A CA 1
ATOM 725 C C . PRO A 1 91 ? 6.198 2.631 -23.837 1.00 90.94 91 PRO A C 1
ATOM 727 O O . PRO A 1 91 ? 6.079 1.460 -24.198 1.00 90.94 91 PRO A O 1
ATOM 730 N N . THR A 1 92 ? 7.350 3.293 -23.933 1.00 92.31 92 THR A N 1
ATOM 731 C CA . THR A 1 92 ? 8.605 2.684 -24.379 1.00 92.31 92 THR A CA 1
ATOM 732 C C . THR A 1 92 ? 9.353 2.105 -23.175 1.00 92.31 92 THR A C 1
ATOM 734 O O . THR A 1 92 ? 9.439 2.781 -22.142 1.00 92.31 92 THR A O 1
ATOM 737 N N . PRO A 1 93 ? 9.897 0.878 -23.269 1.00 91.75 93 PRO A N 1
ATOM 738 C CA . PRO A 1 93 ? 10.760 0.343 -22.226 1.00 91.75 93 PRO A CA 1
ATOM 739 C C . PRO A 1 93 ? 11.960 1.269 -21.937 1.00 91.75 93 PRO A C 1
ATOM 741 O O . PRO A 1 93 ? 12.511 1.857 -22.869 1.00 91.75 93 PRO A O 1
ATOM 744 N N . PRO A 1 94 ? 12.394 1.399 -20.670 1.00 90.44 94 PRO A N 1
ATOM 745 C CA . PRO A 1 94 ? 13.548 2.218 -20.316 1.00 90.44 94 PRO A CA 1
ATOM 746 C C . PRO A 1 94 ? 14.854 1.573 -20.807 1.00 90.44 94 PRO A C 1
ATOM 748 O O . PRO A 1 94 ? 15.200 0.464 -20.383 1.00 90.44 94 PRO A O 1
ATOM 751 N N . ALA A 1 95 ? 15.600 2.299 -21.644 1.00 90.38 95 ALA A N 1
ATOM 752 C CA . ALA A 1 95 ? 16.809 1.816 -22.316 1.00 90.38 95 ALA A CA 1
ATOM 753 C C . ALA A 1 95 ? 18.099 2.351 -21.674 1.00 90.38 95 ALA A C 1
ATOM 755 O O . ALA A 1 95 ? 19.123 1.666 -21.628 1.00 90.38 95 ALA A O 1
ATOM 756 N N . THR A 1 96 ? 18.048 3.568 -21.133 1.00 93.62 96 THR A N 1
ATOM 757 C CA . THR A 1 96 ? 19.181 4.241 -20.481 1.00 93.62 96 THR A CA 1
ATOM 758 C C . THR A 1 96 ? 19.121 4.125 -18.957 1.00 93.62 96 THR A C 1
ATOM 760 O O . THR A 1 96 ? 18.045 3.965 -18.374 1.00 93.62 96 THR A O 1
ATOM 763 N N . ASP A 1 97 ? 20.260 4.283 -18.273 1.00 93.62 97 ASP A N 1
ATOM 764 C CA . ASP A 1 97 ? 20.297 4.305 -16.798 1.00 93.62 97 ASP A CA 1
ATOM 765 C C . ASP A 1 97 ? 19.431 5.422 -16.216 1.00 93.62 97 ASP A C 1
ATOM 767 O O . ASP A 1 97 ? 18.764 5.245 -15.197 1.00 93.62 97 ASP A O 1
ATOM 771 N N . ARG A 1 98 ? 19.368 6.562 -16.909 1.00 95.25 98 ARG A N 1
ATOM 772 C CA . ARG A 1 98 ? 18.519 7.687 -16.516 1.00 95.25 98 ARG A CA 1
ATOM 773 C C . ARG A 1 98 ? 17.035 7.319 -16.546 1.00 95.25 98 ARG A C 1
ATOM 775 O O . ARG A 1 98 ? 16.289 7.710 -15.649 1.00 95.25 98 ARG A O 1
ATOM 782 N N . GLU A 1 99 ? 16.589 6.598 -17.569 1.00 94.88 99 GLU A N 1
ATOM 783 C CA . GLU A 1 99 ? 15.198 6.146 -17.681 1.00 94.88 99 GLU A CA 1
ATOM 784 C C . GLU A 1 99 ? 14.881 5.053 -16.663 1.00 94.88 99 GLU A C 1
ATOM 786 O O . GLU A 1 99 ? 13.844 5.130 -16.002 1.00 94.88 99 GLU A O 1
ATOM 791 N N . ARG A 1 100 ? 15.800 4.099 -16.461 1.00 95.94 100 ARG A N 1
ATOM 792 C CA . ARG A 1 100 ? 15.685 3.079 -15.409 1.00 95.94 100 ARG A CA 1
ATOM 793 C C . ARG A 1 100 ? 15.565 3.713 -14.024 1.00 95.94 100 ARG A C 1
ATOM 795 O O . ARG A 1 100 ? 14.671 3.346 -13.268 1.00 95.94 100 ARG A O 1
ATOM 802 N N . GLY A 1 101 ? 16.379 4.725 -13.718 1.00 97.12 101 GLY A N 1
ATOM 803 C CA . GLY A 1 101 ? 16.302 5.467 -12.457 1.00 97.12 101 GLY A CA 1
ATOM 804 C C . GLY A 1 101 ? 14.974 6.211 -12.269 1.00 97.12 101 GLY A C 1
ATOM 805 O O . GLY A 1 101 ? 14.414 6.227 -11.172 1.00 97.12 101 GLY A O 1
ATOM 806 N N . ARG A 1 102 ? 14.406 6.783 -13.342 1.00 97.44 102 ARG A N 1
ATOM 807 C CA . ARG A 1 102 ? 13.069 7.408 -13.299 1.00 97.44 102 ARG A CA 1
ATOM 808 C C . ARG A 1 102 ? 11.962 6.386 -13.040 1.00 97.44 102 ARG A C 1
ATOM 810 O O . ARG A 1 102 ? 11.058 6.677 -12.254 1.00 97.44 102 ARG A O 1
ATOM 817 N N . ALA A 1 103 ? 12.033 5.224 -13.688 1.00 97.56 103 ALA A N 1
ATOM 818 C CA . ALA A 1 103 ? 11.089 4.126 -13.509 1.00 97.56 103 ALA A CA 1
ATOM 819 C C . ALA A 1 103 ? 11.150 3.557 -12.083 1.00 97.56 103 ALA A C 1
ATOM 821 O O . ALA A 1 103 ? 10.120 3.467 -11.417 1.00 97.56 103 ALA A O 1
ATOM 822 N N . LEU A 1 104 ? 12.356 3.297 -11.575 1.00 98.00 104 LEU A N 1
ATOM 823 C CA . LEU A 1 104 ? 12.585 2.860 -10.198 1.00 98.00 104 LEU A CA 1
ATOM 824 C C . LEU A 1 104 ? 12.024 3.872 -9.192 1.00 98.00 104 LEU A C 1
ATOM 826 O O . LEU A 1 104 ? 11.222 3.527 -8.328 1.00 98.00 104 LEU A O 1
ATOM 830 N N . GLY A 1 105 ? 12.371 5.152 -9.353 1.00 97.88 105 GLY A N 1
ATOM 831 C CA . GLY A 1 105 ? 11.894 6.208 -8.463 1.00 97.88 105 GLY A CA 1
ATOM 832 C C . GLY A 1 105 ? 10.371 6.370 -8.475 1.00 97.88 105 GLY A C 1
ATOM 833 O O . GLY A 1 105 ? 9.792 6.747 -7.457 1.00 97.88 105 GLY A O 1
ATOM 834 N N . LEU A 1 106 ? 9.696 6.094 -9.598 1.00 98.06 106 LEU A N 1
ATOM 835 C CA . LEU A 1 106 ? 8.234 6.042 -9.629 1.00 98.06 106 LEU A CA 1
ATOM 836 C C . LEU A 1 106 ? 7.708 4.938 -8.706 1.00 98.06 106 LEU A C 1
ATOM 838 O O . LEU A 1 106 ? 6.843 5.232 -7.883 1.00 98.06 106 LEU A O 1
ATOM 842 N N . LEU A 1 107 ? 8.215 3.712 -8.843 1.00 98.38 107 LEU A N 1
ATOM 843 C CA 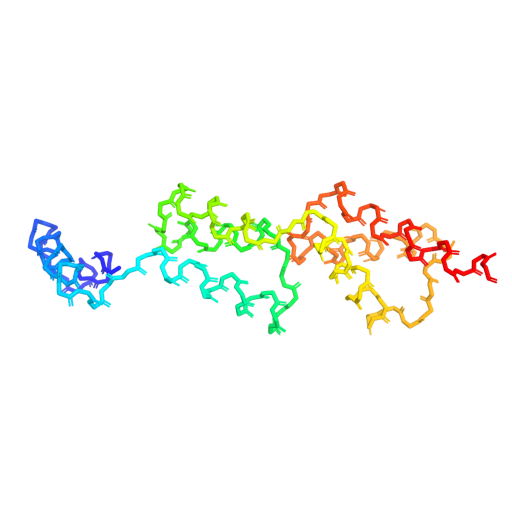. LEU A 1 107 ? 7.752 2.554 -8.074 1.00 98.38 107 LEU A CA 1
ATOM 844 C C . LEU A 1 107 ? 7.982 2.741 -6.570 1.00 98.38 107 LEU A C 1
ATOM 846 O O . LEU A 1 107 ? 7.043 2.594 -5.790 1.00 98.38 107 LEU A O 1
ATOM 850 N N . VAL A 1 108 ? 9.163 3.214 -6.169 1.00 97.88 108 VAL A N 1
ATOM 851 C CA . VAL A 1 108 ? 9.465 3.516 -4.758 1.00 97.88 108 VAL A CA 1
ATOM 852 C C . VAL A 1 108 ? 8.498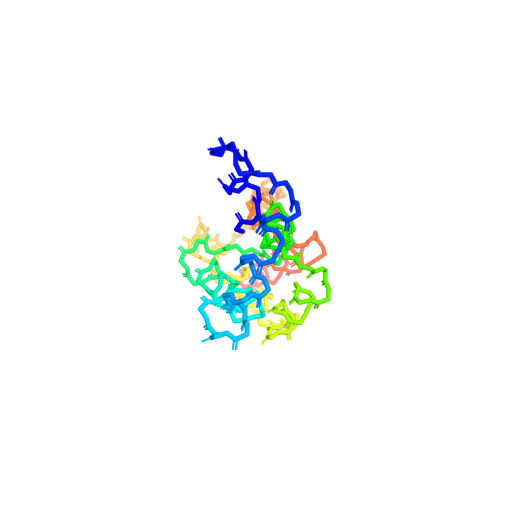 4.567 -4.194 1.00 97.88 108 VAL A C 1
ATOM 854 O O . VAL A 1 108 ? 7.934 4.396 -3.117 1.00 97.88 108 VAL A O 1
ATOM 857 N N . ARG A 1 109 ? 8.183 5.637 -4.943 1.00 97.19 109 ARG A N 1
ATOM 858 C CA . ARG A 1 109 ? 7.179 6.636 -4.502 1.00 97.19 109 ARG A CA 1
ATOM 859 C C . ARG A 1 109 ? 5.757 6.072 -4.411 1.00 97.19 109 ARG A C 1
ATOM 861 O O . ARG A 1 109 ? 4.909 6.638 -3.707 1.00 97.19 109 ARG A O 1
ATOM 868 N N . ARG A 1 110 ? 5.465 4.993 -5.137 1.00 97.50 110 ARG A N 1
ATOM 869 C CA . ARG A 1 110 ? 4.207 4.248 -5.015 1.00 97.50 110 ARG A CA 1
ATOM 870 C C . ARG A 1 110 ? 4.220 3.238 -3.872 1.00 97.50 110 ARG A C 1
ATOM 872 O O . ARG A 1 110 ? 3.138 2.813 -3.487 1.00 97.50 110 ARG A O 1
ATOM 879 N N . GLY A 1 111 ? 5.371 2.974 -3.256 1.00 97.56 111 GLY A N 1
ATOM 880 C CA . GLY A 1 111 ? 5.511 2.080 -2.106 1.00 97.56 111 GLY A CA 1
ATOM 881 C C . GLY A 1 111 ? 5.742 0.627 -2.481 1.00 97.56 111 GLY A C 1
ATOM 882 O O . GLY A 1 111 ? 5.346 -0.255 -1.726 1.00 97.56 111 GLY A O 1
ATOM 883 N N . PHE A 1 112 ? 6.291 0.376 -3.667 1.00 97.94 112 PHE A N 1
ATOM 884 C CA . PHE A 1 112 ? 6.881 -0.923 -3.955 1.00 97.94 112 PHE A CA 1
ATOM 885 C C . PHE A 1 112 ? 8.247 -0.987 -3.279 1.00 97.94 112 PHE A C 1
ATOM 887 O O . PHE A 1 112 ? 9.017 -0.028 -3.399 1.00 97.94 112 PHE A O 1
ATOM 894 N N . ASP A 1 113 ? 8.512 -2.110 -2.611 1.00 95.56 113 ASP A N 1
ATOM 895 C CA . ASP A 1 113 ? 9.824 -2.416 -2.047 1.00 95.56 113 ASP A CA 1
ATOM 896 C C . ASP A 1 113 ? 10.919 -2.281 -3.118 1.00 95.56 113 ASP A C 1
ATOM 898 O O . ASP A 1 113 ? 10.684 -2.478 -4.318 1.00 95.56 113 ASP A O 1
ATOM 902 N N . LEU A 1 114 ? 12.116 -1.900 -2.677 1.00 96.25 114 LEU A N 1
ATOM 903 C CA . LEU A 1 114 ? 13.224 -1.563 -3.559 1.00 96.25 114 LEU A CA 1
ATOM 904 C C . LEU A 1 114 ? 13.665 -2.746 -4.432 1.00 96.25 114 LEU A C 1
ATOM 906 O O . LEU A 1 114 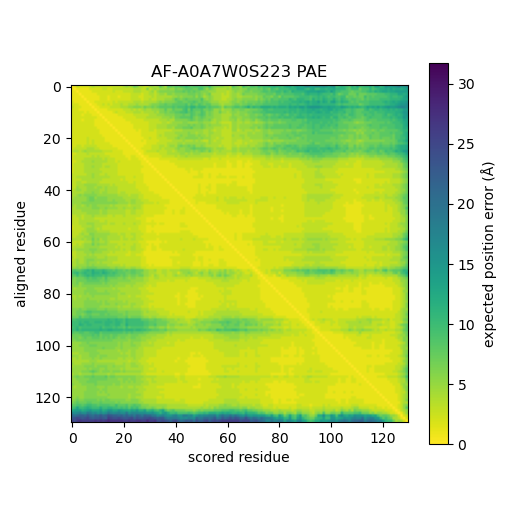? 13.961 -2.539 -5.613 1.00 96.25 114 LEU A O 1
ATOM 910 N N . GLU A 1 115 ? 13.700 -3.961 -3.884 1.00 96.69 115 GLU A N 1
ATOM 911 C CA . GLU A 1 115 ? 14.100 -5.168 -4.611 1.00 96.69 115 GLU A CA 1
ATOM 912 C C . GLU A 1 115 ? 13.075 -5.491 -5.703 1.00 96.69 115 GLU A C 1
ATOM 914 O O . GLU A 1 115 ? 13.421 -5.559 -6.887 1.00 96.69 115 GLU A O 1
ATOM 919 N N . LEU A 1 116 ? 11.791 -5.532 -5.336 1.00 97.44 116 LEU A N 1
ATOM 920 C CA . LEU A 1 116 ? 10.697 -5.755 -6.285 1.00 97.44 116 LEU A CA 1
ATOM 921 C C . LEU A 1 116 ? 10.656 -4.669 -7.369 1.00 97.44 116 LEU A C 1
ATOM 923 O O . LEU A 1 116 ? 10.427 -4.952 -8.548 1.00 97.44 116 LEU A O 1
ATOM 927 N N . ALA A 1 117 ? 10.912 -3.414 -7.000 1.00 97.81 117 ALA A N 1
ATOM 928 C CA . ALA A 1 117 ? 10.958 -2.310 -7.944 1.00 97.81 117 ALA A CA 1
ATOM 929 C C . ALA A 1 117 ? 12.125 -2.445 -8.939 1.00 97.81 117 ALA A C 1
ATOM 931 O O . ALA A 1 117 ? 11.954 -2.163 -10.131 1.00 97.81 117 ALA A O 1
ATOM 932 N N . HIS A 1 118 ? 13.293 -2.905 -8.486 1.00 97.50 118 HIS A N 1
ATOM 933 C CA . HIS A 1 118 ? 14.415 -3.229 -9.366 1.00 97.50 118 HIS A CA 1
ATOM 934 C C . HIS A 1 118 ? 14.076 -4.363 -10.333 1.00 97.50 118 HIS A C 1
ATOM 936 O O . HIS A 1 118 ? 14.350 -4.241 -11.533 1.00 97.50 118 HIS A O 1
ATOM 942 N N . ASP A 1 119 ? 13.447 -5.427 -9.840 1.00 97.62 119 ASP A N 1
ATOM 943 C CA . ASP A 1 119 ? 13.034 -6.561 -10.661 1.00 97.62 119 ASP A CA 1
ATOM 944 C C . ASP A 1 119 ? 11.987 -6.167 -11.701 1.00 97.62 119 ASP A C 1
ATOM 946 O O . ASP A 1 119 ? 12.112 -6.541 -12.869 1.00 97.62 119 ASP A O 1
ATOM 950 N N . ALA A 1 120 ? 11.024 -5.319 -11.338 1.00 97.69 120 ALA A N 1
ATOM 951 C CA . ALA A 1 120 ? 10.032 -4.789 -12.268 1.00 97.69 120 ALA A CA 1
ATOM 952 C C . ALA A 1 120 ? 10.675 -3.962 -13.394 1.00 97.69 120 ALA A C 1
ATOM 954 O O . ALA A 1 120 ? 10.328 -4.118 -14.568 1.00 97.69 120 ALA A O 1
ATOM 955 N N . VAL A 1 121 ? 11.642 -3.096 -13.064 1.00 97.25 121 VAL A N 1
ATOM 956 C CA . VAL A 1 121 ? 12.380 -2.309 -14.066 1.00 97.25 121 VAL A CA 1
ATOM 957 C C . VAL A 1 121 ? 13.204 -3.222 -14.971 1.00 97.25 121 VAL A C 1
ATOM 959 O O . VAL A 1 121 ? 13.192 -3.045 -16.189 1.00 97.25 121 VAL A O 1
ATOM 962 N N . ARG A 1 122 ? 13.882 -4.226 -14.405 1.00 95.50 122 ARG A N 1
ATOM 963 C CA . ARG A 1 122 ? 14.662 -5.211 -15.165 1.00 95.50 122 ARG A CA 1
ATOM 964 C C . ARG A 1 122 ? 13.776 -6.022 -16.111 1.00 95.50 122 ARG A C 1
ATOM 966 O O . ARG A 1 122 ? 14.144 -6.192 -17.273 1.00 95.50 122 ARG A O 1
ATOM 973 N N . ALA A 1 123 ? 12.625 -6.491 -15.636 1.00 95.19 123 ALA A N 1
ATOM 974 C CA . ALA A 1 123 ? 11.643 -7.206 -16.443 1.00 95.19 123 ALA A CA 1
ATOM 975 C C . ALA A 1 123 ? 11.167 -6.333 -17.610 1.00 95.19 123 ALA A C 1
ATOM 977 O O . ALA A 1 123 ? 11.229 -6.757 -18.762 1.00 95.19 123 ALA A O 1
ATOM 978 N N . ARG A 1 124 ? 10.815 -5.071 -17.330 1.00 93.50 124 ARG A N 1
ATOM 979 C CA . ARG A 1 124 ? 10.374 -4.116 -18.351 1.00 93.50 124 ARG A CA 1
ATOM 980 C C . ARG A 1 124 ? 11.457 -3.815 -19.388 1.00 93.50 124 ARG A C 1
ATOM 982 O O . ARG A 1 124 ? 11.140 -3.758 -20.568 1.00 93.50 124 ARG A O 1
ATOM 989 N N . SER A 1 125 ? 12.718 -3.638 -18.989 1.00 89.88 125 SER A N 1
ATOM 990 C CA . SER A 1 125 ? 13.818 -3.387 -19.936 1.00 89.88 125 SER A CA 1
ATOM 991 C C . SER A 1 125 ? 14.098 -4.582 -20.855 1.00 89.88 125 SER A C 1
ATOM 993 O O . SER A 1 125 ? 14.467 -4.379 -22.008 1.00 89.88 125 SER A O 1
ATOM 995 N N . ARG A 1 126 ? 13.907 -5.823 -20.385 1.00 87.00 126 ARG A N 1
ATOM 996 C CA . ARG A 1 126 ? 14.103 -7.028 -21.213 1.00 87.00 126 ARG A CA 1
ATOM 997 C C . ARG A 1 126 ? 13.073 -7.154 -22.336 1.00 87.00 126 ARG A C 1
ATOM 999 O O . ARG A 1 126 ? 13.420 -7.671 -23.388 1.00 87.00 126 ARG A O 1
ATOM 1006 N N . GLU A 1 127 ? 11.863 -6.621 -22.157 1.00 83.94 127 GLU A N 1
ATOM 1007 C CA . GLU A 1 127 ? 10.831 -6.575 -23.209 1.00 83.94 127 GLU A CA 1
ATOM 1008 C C . GLU A 1 127 ? 11.243 -5.740 -24.433 1.00 83.94 127 GLU A C 1
ATOM 1010 O O . GLU A 1 127 ? 10.598 -5.830 -25.466 1.00 83.94 127 GLU A O 1
ATOM 1015 N N . GLN A 1 128 ? 12.285 -4.908 -24.330 1.00 67.75 128 GLN A N 1
ATOM 1016 C CA . GLN A 1 128 ? 12.836 -4.169 -25.470 1.00 67.75 128 GLN A CA 1
ATOM 1017 C C . GLN A 1 128 ? 13.785 -5.009 -26.333 1.00 67.75 128 GLN A C 1
ATOM 1019 O O . GLN A 1 128 ? 14.025 -4.671 -27.487 1.00 67.75 128 GLN A O 1
ATOM 1024 N N . ALA A 1 129 ? 14.402 -6.031 -25.736 1.00 59.94 129 ALA A N 1
ATOM 1025 C CA . ALA A 1 129 ? 15.449 -6.834 -26.360 1.00 59.94 129 ALA A CA 1
ATOM 1026 C C . ALA A 1 129 ? 14.909 -8.108 -27.036 1.00 59.94 129 ALA A C 1
ATOM 1028 O O . ALA A 1 129 ? 15.698 -8.848 -27.622 1.00 59.94 129 ALA A O 1
ATOM 1029 N N . ALA A 1 130 ? 13.602 -8.360 -26.921 1.00 55.47 130 ALA A N 1
ATOM 1030 C CA . ALA A 1 130 ? 12.872 -9.462 -27.541 1.00 55.47 130 ALA A CA 1
ATOM 1031 C C . ALA A 1 130 ? 12.020 -8.937 -28.702 1.00 55.47 130 ALA A C 1
ATOM 1033 O O . ALA A 1 130 ? 11.949 -9.645 -29.729 1.00 55.47 130 ALA A O 1
#

Mean predicted aligned error: 4.12 Å

Radius of gyration: 19.23 Å; Cα contacts (8 Å, |Δi|>4): 124; chains: 1; bounding box: 42×28×57 Å

Nearest PDB structures (foldseek):
  3dfg-assembly1_A  TM=8.086E-01  e=1.169E-05  Xanthomonas campestris pv. campestris
  3e3v-assembly1_A  TM=8.174E-01  e=1.052E-04  Ligilactobacillus salivarius UCC118
  3d5l-assembly1_A  TM=8.085E-01  e=8.122E-04  Limosilactobacillus reuteri subsp. rodentium
  3d5l-assembly2_B  TM=8.251E-01  e=1.161E-03  Limosilactobacillus reuteri subsp. rodentium
  3c1d-assembly3_A  TM=8.817E-01  e=4.384E-03  unclassified

Foldseek 3Di:
DQVVCVVVVHDNVRSVVVVVVCVVVVVDDLLVVLQVQLVCCCPPVVAALQVSLVVSVVVVRDNVSSVVSNVVDDLVRNLVSLLVVCCVVPVQQDDDPVSLVVSLVVRVVSPHDNVSSNVSSVVSNVVNVD

Secondary structure (DSSP, 8-state):
-HHHHHTTT--HHHHHHHHHHHHHTTS--HHHHHHHHHHHHHHHH---HHHHHHHHHHHT--HHHHHHHHTTS-HHHHHHHHHHHHHHH-SSPP-SHHHHHHHHHHHHHHT--HHHHHHHHHHHHHTT--

pLDDT: mean 94.4, std 5.91, range [55.47, 98.38]

Sequence (130 aa):
MRRHLEARGVEAAVAAEAVDELEFQGYLDDARFAKRYAEDRRALDDWGPERIERRLLEAGVERDLVTRALAARGAEDELAAAVALLRRRFPTPPATDRERGRALGLLVRRGFDLELAHDAVRARSREQAA